Protein AF-A0A382AKM8-F1 (afdb_monomer)

Radius of gyration: 23.55 Å; Cα contacts (8 Å, |Δi|>4): 75; chains: 1; bounding box: 51×31×63 Å

Nearest PDB structures (foldseek):
  3nl1-assembly1_A  TM=7.979E-01  e=3.898E-05  Pseudaminobacter salicylatoxidans
  3nw4-assembly1_A  TM=7.719E-01  e=5.463E-05  Pseudaminobacter salicylatoxidans
  2phd-assembly1_A  TM=8.433E-01  e=2.108E-04  Pseu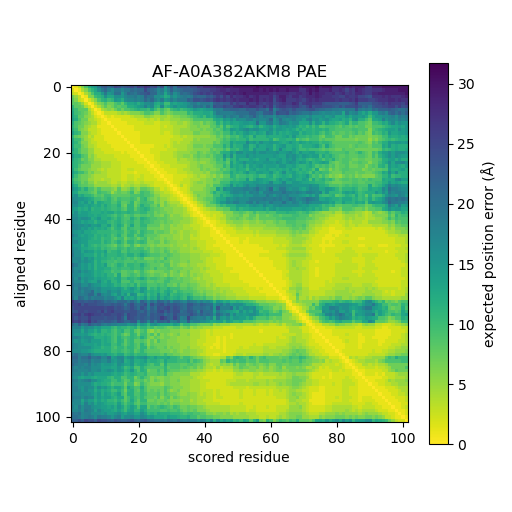daminobacter salicylatoxidans
  3bu7-assembly1_B  TM=7.328E-01  e=1.148E-04  unclassified
  4fag-assembly1_A  TM=7.699E-01  e=2.256E-04  Pseudaminobacter salicylatoxidans

Foldseek 3Di:
DDDPPDDDDPVVVVVVQVVVVVVVDHDCVVCVCVVVPVDDDFLFDDDDDDCVNVVVVQVVLVVPPDPVCLVPSWAWQDGPSPVPPRDNGPPHTDTDHDDDDD

Sequence (102 aa):
VEVSNKQSTTEELQTYYKELEAHNVAPLWTVLGDIQAREPVSKVKPYVWPWKDIRPQAIRASELVGTEQAERRVLRLMNPGLGGRTATTQTLFGGIQTVLPG

pLDDT: mean 86.25, std 11.52, range [41.66, 97.75]

Mean predicted aligned error: 9.01 Å

Solvent-accessible surface area (backbone atoms only — not comparable to full-atom values): 6757 Å² total; per-residue (Å²): 132,89,79,79,88,78,84,77,54,73,66,60,52,52,51,52,57,55,58,29,54,82,69,78,47,76,73,62,81,84,45,46,74,75,73,62,50,93,59,92,82,71,58,62,50,93,78,82,82,57,61,86,68,47,50,62,53,47,52,49,46,60,76,73,51,57,76,92,52,49,94,68,46,51,53,68,44,66,25,86,41,48,79,80,46,97,28,44,45,96,88,45,77,50,65,50,71,62,82,76,93,131

Secondary structure (DSSP, 8-state):
---------HHHHHHHHHHHHTTT---GGGSHHHHT-SS----PPP----HHHHHHHHHHHHHHS-GGGGGG-EEE---GGGTT-S-SSSS---EEE-----

Organism: NCBI:txid408172

Structure (mmCIF, N/CA/C/O backbone):
data_AF-A0A382AKM8-F1
#
_entry.id   AF-A0A382AKM8-F1
#
loop_
_atom_site.group_PDB
_atom_site.id
_atom_site.type_symbol
_atom_site.label_atom_id
_atom_site.label_alt_id
_atom_site.label_comp_id
_atom_site.label_asym_id
_atom_site.label_entity_id
_atom_site.label_seq_id
_atom_site.pdbx_PDB_ins_code
_atom_site.Cartn_x
_atom_site.Cartn_y
_atom_site.Cartn_z
_atom_site.occupancy
_atom_site.B_iso_or_equiv
_atom_site.auth_seq_id
_atom_site.auth_comp_id
_atom_site.auth_asym_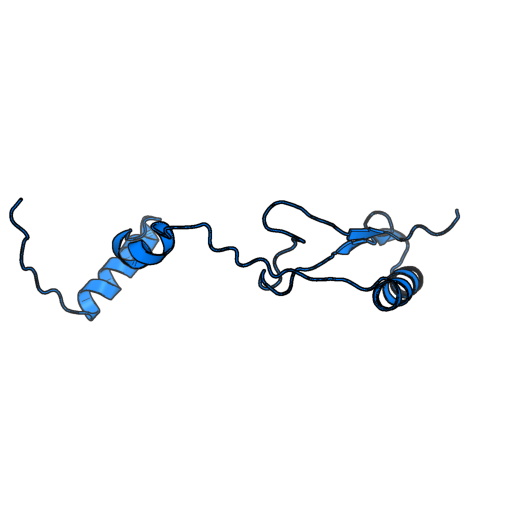id
_atom_site.auth_atom_id
_atom_site.pdbx_PDB_model_num
ATOM 1 N N . VAL A 1 1 ? -15.521 -9.285 41.508 1.00 41.66 1 VAL A N 1
ATOM 2 C CA . VAL A 1 1 ? -15.440 -7.950 40.877 1.00 41.66 1 VAL A CA 1
ATOM 3 C C . VAL A 1 1 ? -16.865 -7.553 40.549 1.00 41.66 1 VAL A C 1
ATOM 5 O O . VAL A 1 1 ? -17.480 -8.234 39.739 1.00 41.66 1 VAL A O 1
ATOM 8 N N . GLU A 1 2 ? -17.435 -6.588 41.270 1.00 47.66 2 GLU A N 1
ATOM 9 C CA . GLU A 1 2 ? -18.798 -6.110 41.008 1.00 47.66 2 GLU A CA 1
ATOM 10 C C . GLU A 1 2 ? -18.847 -5.470 39.621 1.00 47.66 2 GLU A C 1
ATOM 12 O O . GLU A 1 2 ? -18.166 -4.480 39.351 1.00 47.66 2 GLU A O 1
ATOM 17 N N . VAL A 1 3 ? -19.623 -6.064 38.719 1.00 51.03 3 VAL A N 1
ATOM 18 C CA . VAL A 1 3 ? -19.864 -5.498 37.395 1.00 51.03 3 VAL A CA 1
ATOM 19 C C . VAL A 1 3 ? -20.902 -4.394 37.579 1.00 51.03 3 VAL A C 1
ATOM 21 O O . VAL A 1 3 ? -22.085 -4.665 37.766 1.00 51.03 3 VAL A O 1
ATOM 24 N N . SER A 1 4 ? -20.444 -3.142 37.615 1.00 61.97 4 SER A N 1
ATOM 25 C CA . SER A 1 4 ? -21.315 -1.966 37.695 1.00 61.97 4 SER A CA 1
ATOM 26 C C . SER A 1 4 ? -22.253 -1.935 36.484 1.00 61.97 4 SER A C 1
ATOM 28 O O . SER A 1 4 ? -21.797 -1.864 35.345 1.00 61.97 4 SER A O 1
ATOM 30 N N . ASN A 1 5 ? -23.565 -1.990 36.723 1.00 59.81 5 ASN A N 1
ATOM 31 C CA . ASN A 1 5 ? -24.595 -2.030 35.681 1.00 59.81 5 ASN A CA 1
ATOM 32 C C . ASN A 1 5 ? -25.022 -0.609 35.263 1.00 59.81 5 ASN A C 1
ATOM 34 O O . ASN A 1 5 ? -26.194 -0.241 35.348 1.00 59.81 5 ASN A O 1
ATOM 38 N N . LYS A 1 6 ? -24.051 0.237 34.896 1.00 71.25 6 LYS A N 1
ATOM 39 C CA . LYS A 1 6 ? -24.316 1.607 34.432 1.00 71.25 6 LYS A CA 1
ATOM 40 C C . LYS A 1 6 ? -24.818 1.585 32.986 1.00 71.25 6 LYS A C 1
ATOM 42 O O . LYS A 1 6 ? -24.103 1.145 32.091 1.00 71.25 6 LYS A O 1
ATOM 47 N N . GLN A 1 7 ? -26.021 2.110 32.761 1.00 70.88 7 GLN A N 1
ATOM 48 C CA . GLN A 1 7 ? -26.573 2.368 31.430 1.00 70.88 7 GLN A CA 1
ATOM 49 C C . GLN A 1 7 ? -26.405 3.856 31.096 1.00 70.88 7 GLN A C 1
ATOM 51 O O . GLN A 1 7 ? -27.216 4.680 31.506 1.00 70.88 7 GLN A O 1
ATOM 56 N N . SER A 1 8 ? -25.323 4.199 30.396 1.00 80.75 8 SER A N 1
ATOM 57 C CA . SER A 1 8 ? -25.147 5.522 29.776 1.00 80.75 8 SER A CA 1
ATOM 58 C C . SER A 1 8 ? -25.862 5.576 28.429 1.00 80.75 8 SER A C 1
ATOM 60 O O . SER A 1 8 ? -25.970 4.557 27.738 1.00 80.75 8 SER A O 1
ATOM 62 N N . THR A 1 9 ? -26.333 6.757 28.035 1.00 87.75 9 THR A N 1
ATOM 63 C CA . THR A 1 9 ? -26.950 6.945 26.714 1.00 87.75 9 THR A CA 1
ATOM 64 C C . THR A 1 9 ? -25.898 6.886 25.597 1.00 87.75 9 THR A C 1
ATOM 66 O O . THR A 1 9 ? -24.705 7.110 25.819 1.00 87.75 9 THR A O 1
ATOM 69 N N . THR A 1 10 ? -26.321 6.586 24.364 1.00 85.62 10 THR A N 1
ATOM 70 C CA . THR A 1 10 ? -25.412 6.561 23.204 1.00 85.62 10 THR A CA 1
ATOM 71 C C . THR A 1 10 ? -24.778 7.931 22.946 1.00 85.62 10 THR A C 1
ATOM 73 O O . THR A 1 10 ? -23.608 8.000 22.584 1.00 85.62 10 THR A O 1
ATOM 76 N N . GLU A 1 11 ? -25.519 9.016 23.168 1.00 90.31 11 GLU A N 1
ATOM 77 C CA . GLU A 1 11 ? -25.066 10.397 22.950 1.00 90.31 11 GLU A CA 1
ATOM 78 C C . GLU A 1 11 ? -23.983 10.816 23.952 1.00 90.31 11 GLU A C 1
ATOM 80 O O . GLU A 1 11 ? -22.957 11.380 23.560 1.00 90.31 11 GLU A O 1
ATOM 85 N N . GLU A 1 12 ? -24.155 10.471 25.231 1.00 91.12 12 GLU A N 1
ATOM 86 C CA . GLU A 1 12 ? -23.134 10.679 26.264 1.00 91.12 12 GLU A CA 1
ATOM 87 C C . GLU A 1 12 ? -21.850 9.899 25.953 1.00 91.12 12 GLU A C 1
ATOM 89 O O . GLU A 1 12 ? -20.755 10.447 26.069 1.00 91.12 12 GLU A O 1
ATOM 94 N N . LEU A 1 13 ? -21.965 8.644 25.498 1.00 89.75 13 LEU A N 1
ATOM 95 C CA . LEU A 1 13 ? -20.803 7.827 25.128 1.00 89.75 13 LEU A CA 1
ATOM 96 C C . LEU A 1 13 ? -20.048 8.392 23.920 1.00 89.75 13 LEU A C 1
ATOM 98 O O . LEU A 1 13 ? -18.820 8.423 23.935 1.00 89.75 13 LEU A O 1
ATOM 102 N N . GLN A 1 14 ? -20.756 8.857 22.889 1.00 89.88 14 GLN A N 1
ATOM 103 C CA . GLN A 1 14 ? -20.124 9.485 21.722 1.00 89.88 14 GLN A CA 1
ATOM 104 C C . GLN A 1 14 ? -19.437 10.804 22.088 1.00 89.88 14 GLN A C 1
ATOM 106 O O . GLN A 1 14 ? -18.333 11.076 21.616 1.00 89.88 14 GLN A O 1
ATOM 111 N N . THR A 1 15 ? -20.059 11.601 22.961 1.00 94.00 15 THR A N 1
ATOM 112 C CA . THR A 1 15 ? -19.467 12.848 23.467 1.00 94.00 15 THR A CA 1
ATOM 113 C C . THR A 1 15 ? -18.182 12.555 24.232 1.00 94.00 15 THR A C 1
ATOM 115 O O . THR A 1 15 ? -17.139 13.122 23.913 1.00 94.00 15 THR A O 1
ATOM 118 N N . TYR A 1 16 ? -18.223 11.587 25.149 1.00 93.44 16 TYR A N 1
ATOM 119 C CA . TYR A 1 16 ? -17.046 11.125 25.876 1.00 93.44 16 TYR A CA 1
ATOM 120 C C . TYR A 1 16 ? -15.934 10.643 24.932 1.00 93.44 16 TYR A C 1
ATOM 122 O O . TYR A 1 16 ? -14.792 11.072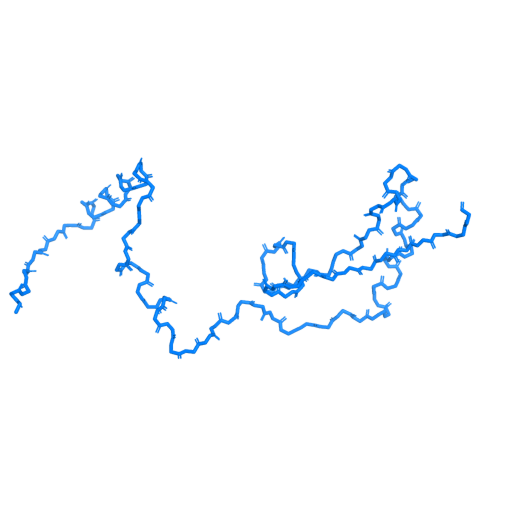 25.061 1.00 93.44 16 TYR A O 1
ATOM 130 N N . TYR A 1 17 ? -16.243 9.807 23.933 1.00 93.19 17 TYR A N 1
ATOM 131 C CA . TYR A 1 17 ? -15.239 9.342 22.964 1.00 93.19 17 TYR A CA 1
ATOM 132 C C . TYR A 1 17 ? -14.598 10.484 22.174 1.00 93.19 17 TYR A C 1
ATOM 134 O O . TYR A 1 17 ? -13.397 10.438 21.918 1.00 93.19 17 TYR A O 1
ATOM 142 N N . LYS A 1 18 ? -15.361 11.529 21.850 1.00 92.31 18 LYS A N 1
ATOM 143 C CA . LYS A 1 18 ? -14.830 12.726 21.196 1.00 92.31 18 LYS A CA 1
ATOM 144 C C . LYS A 1 18 ? -13.921 13.544 22.121 1.00 92.31 18 LYS A C 1
ATOM 146 O O . LYS A 1 18 ? -12.904 14.066 21.678 1.00 92.31 18 LYS A O 1
ATOM 151 N N . GLU A 1 19 ? -14.241 13.642 23.409 1.00 95.12 19 GLU A N 1
ATOM 152 C CA . GLU A 1 19 ? -13.384 14.314 24.401 1.00 95.12 19 GLU A CA 1
ATOM 153 C C . GLU A 1 19 ? -12.042 13.593 24.603 1.00 95.12 19 GLU A C 1
ATOM 155 O O . GLU A 1 19 ? -11.014 14.230 24.858 1.00 95.12 19 GLU A O 1
ATOM 160 N N . LEU A 1 20 ? -12.025 12.265 24.452 1.00 94.88 20 LEU A N 1
ATOM 161 C CA . LEU A 1 20 ? -10.797 11.471 24.509 1.00 94.88 20 LEU A CA 1
ATOM 162 C C . LEU A 1 20 ? -9.820 11.815 23.372 1.00 94.88 20 LEU A C 1
ATOM 164 O O . LEU A 1 20 ? -8.606 11.783 23.594 1.00 94.88 20 LEU A O 1
ATOM 168 N N . GLU A 1 21 ? -10.316 12.230 22.199 1.00 91.56 21 GLU A N 1
ATOM 169 C CA . GLU A 1 21 ? -9.468 12.663 21.077 1.00 91.56 21 GLU A CA 1
ATOM 170 C C . GLU A 1 21 ? -8.569 13.843 21.470 1.00 91.56 21 GLU A C 1
ATOM 172 O O . GLU A 1 21 ? -7.385 13.855 21.134 1.00 91.56 21 GLU A O 1
ATOM 177 N N . ALA A 1 22 ? -9.086 14.789 22.263 1.00 94.44 22 ALA A N 1
ATOM 178 C CA . ALA A 1 22 ? -8.311 15.931 22.761 1.00 94.44 22 ALA A CA 1
ATOM 179 C C . ALA A 1 22 ? -7.130 15.514 23.659 1.00 94.44 22 ALA A C 1
ATOM 181 O O . ALA A 1 22 ? -6.170 16.266 23.821 1.00 94.44 22 ALA A O 1
ATOM 182 N N . HIS A 1 23 ? -7.187 14.308 24.220 1.00 95.38 23 HIS A N 1
ATOM 183 C CA . HIS A 1 23 ? -6.170 13.748 25.103 1.00 95.38 23 HIS A CA 1
ATOM 184 C C . HIS A 1 23 ? -5.279 12.711 24.400 1.00 95.38 23 HIS A C 1
ATOM 186 O O . HIS A 1 23 ? -4.433 12.104 25.054 1.00 95.38 23 HIS A O 1
ATOM 192 N N . ASN A 1 24 ? -5.436 12.501 23.084 1.00 92.12 24 ASN A N 1
ATOM 193 C CA . ASN A 1 24 ? -4.757 11.446 22.319 1.00 92.12 24 ASN A CA 1
ATOM 194 C C . ASN A 1 24 ? -4.942 10.037 22.915 1.00 92.12 24 ASN A C 1
ATOM 196 O O . ASN A 1 24 ? -4.052 9.189 22.811 1.00 92.12 24 ASN A O 1
ATOM 200 N N . VAL A 1 25 ? -6.087 9.775 23.548 1.00 94.56 25 VAL A N 1
ATOM 201 C CA . VAL A 1 25 ? -6.430 8.446 24.068 1.00 94.56 25 VAL A CA 1
ATOM 202 C C . VAL A 1 25 ? -7.643 7.898 23.328 1.00 94.56 25 VAL A C 1
ATOM 204 O O . VAL A 1 25 ? -8.495 8.646 22.860 1.00 94.56 25 VAL A O 1
ATOM 207 N N . ALA A 1 26 ? -7.714 6.575 23.206 1.00 89.69 26 ALA A N 1
ATOM 208 C CA . ALA A 1 26 ? -8.824 5.888 22.563 1.00 89.69 26 ALA A CA 1
ATOM 209 C C . ALA A 1 26 ? -9.304 4.727 23.448 1.00 89.69 26 ALA A C 1
ATOM 211 O O . ALA A 1 26 ? -8.482 4.045 24.071 1.00 89.69 26 ALA A O 1
ATOM 212 N N . PRO A 1 27 ? -10.620 4.487 23.525 1.00 90.62 27 PRO A N 1
ATOM 213 C CA . PRO A 1 27 ? -11.179 3.428 24.352 1.00 90.62 27 PRO A CA 1
ATOM 214 C C . PRO A 1 27 ? -10.851 2.045 23.772 1.00 90.62 27 PRO A C 1
ATOM 216 O O . PRO A 1 27 ? -11.286 1.703 22.680 1.00 90.62 27 PRO A O 1
ATOM 219 N N . LEU A 1 28 ? -10.129 1.203 24.517 1.00 88.44 28 LEU A N 1
ATOM 220 C CA . LEU A 1 28 ? -9.753 -0.140 24.046 1.00 88.44 28 LEU A CA 1
ATOM 221 C C . LEU A 1 28 ? -10.975 -1.033 23.765 1.00 88.44 28 LEU A C 1
ATOM 223 O O . LEU A 1 28 ? -10.962 -1.838 22.836 1.00 88.44 28 LEU A O 1
ATOM 227 N N . TRP A 1 29 ? -12.045 -0.893 24.551 1.00 87.75 29 TRP A N 1
ATOM 228 C CA . TRP A 1 29 ? -13.236 -1.742 24.452 1.00 87.75 29 TRP A CA 1
ATOM 229 C C . TRP A 1 29 ? -14.032 -1.572 23.158 1.00 87.75 29 TRP A C 1
ATOM 231 O O . TRP A 1 29 ? -14.825 -2.451 22.829 1.00 87.75 29 TRP A O 1
ATOM 241 N N . THR A 1 30 ? -13.808 -0.497 22.398 1.00 85.25 30 THR A N 1
ATOM 242 C CA . THR A 1 30 ? -14.441 -0.318 21.082 1.00 85.25 30 THR A CA 1
ATOM 243 C C . THR A 1 30 ? -13.754 -1.133 19.986 1.00 85.25 30 THR A C 1
ATOM 245 O O . THR A 1 30 ? -14.346 -1.341 18.932 1.00 85.25 30 THR A O 1
ATOM 248 N N . VAL A 1 31 ? -12.535 -1.627 20.237 1.00 82.50 31 VAL A N 1
ATOM 249 C CA . VAL A 1 31 ? -11.688 -2.330 19.256 1.00 82.50 31 VAL A CA 1
ATOM 250 C C . VAL A 1 31 ? -11.146 -3.671 19.771 1.00 82.50 31 VAL A C 1
ATOM 252 O O . VAL A 1 31 ? -10.292 -4.286 19.134 1.00 82.50 31 VAL A O 1
ATOM 255 N N . LEU A 1 32 ? -11.643 -4.163 20.914 1.00 79.69 32 LEU A N 1
ATOM 256 C CA . LEU A 1 32 ? -11.190 -5.420 21.529 1.00 79.69 32 LEU A CA 1
ATOM 257 C C . LEU A 1 32 ? -11.255 -6.611 20.562 1.00 79.69 32 LEU A C 1
ATOM 259 O O . LEU A 1 32 ? -10.321 -7.408 20.531 1.00 79.69 32 LEU A O 1
ATOM 263 N N . GLY A 1 33 ? -12.317 -6.710 19.756 1.00 73.31 33 GLY A N 1
ATOM 264 C CA . GLY A 1 33 ? -12.480 -7.794 18.782 1.00 73.31 33 GLY A CA 1
ATOM 265 C C . GLY A 1 33 ? -11.406 -7.798 17.691 1.00 73.31 33 GLY A C 1
ATOM 266 O O . GLY A 1 33 ? -10.915 -8.860 17.320 1.00 73.31 33 GLY A O 1
ATOM 267 N N . ASP A 1 34 ? -10.987 -6.616 17.238 1.00 71.44 34 ASP A N 1
ATOM 268 C CA . ASP A 1 34 ? -9.965 -6.474 16.198 1.00 71.44 34 ASP A CA 1
ATOM 269 C C . ASP A 1 34 ? -8.554 -6.738 16.742 1.00 71.44 34 ASP A C 1
ATOM 271 O O . ASP A 1 34 ? -7.696 -7.273 16.039 1.00 71.44 34 ASP A O 1
ATOM 275 N N . ILE A 1 35 ? -8.305 -6.380 18.005 1.00 73.56 35 ILE A N 1
ATOM 276 C CA . ILE A 1 35 ? -6.999 -6.552 18.660 1.00 73.56 35 ILE A CA 1
ATOM 277 C C . ILE A 1 35 ? -6.791 -7.995 19.134 1.00 73.56 35 ILE A C 1
ATOM 279 O O . ILE A 1 35 ? -5.668 -8.495 19.110 1.00 73.56 35 ILE A O 1
ATOM 283 N N . GLN A 1 36 ? -7.856 -8.680 19.550 1.00 75.38 36 GLN A N 1
ATOM 284 C CA . GLN A 1 36 ? -7.807 -10.059 20.046 1.00 75.38 36 GLN A CA 1
ATOM 285 C C . GLN A 1 36 ? -8.024 -11.106 18.946 1.00 75.38 36 GLN A C 1
ATOM 287 O O . GLN A 1 36 ? -8.470 -12.220 19.229 1.00 75.38 36 GLN A O 1
ATOM 292 N N . ALA A 1 37 ? -7.718 -10.778 17.689 1.00 77.19 37 ALA A N 1
ATOM 293 C CA . ALA A 1 37 ? -7.788 -11.754 16.612 1.00 77.19 37 ALA A CA 1
ATOM 294 C C . ALA A 1 37 ? -6.954 -13.000 16.974 1.00 77.19 37 ALA A C 1
ATOM 296 O O . ALA A 1 37 ? -5.764 -12.909 17.275 1.00 77.19 37 ALA A O 1
ATOM 297 N N . ARG A 1 38 ? -7.597 -14.178 16.966 1.00 83.75 38 ARG A N 1
ATOM 298 C CA . ARG A 1 38 ? -6.975 -15.465 17.336 1.00 83.75 38 ARG A CA 1
ATOM 299 C C . ARG A 1 38 ? -5.786 -15.818 16.440 1.00 83.75 38 ARG A C 1
ATOM 301 O O . ARG A 1 38 ? -4.886 -16.540 16.861 1.00 83.75 38 ARG A O 1
ATOM 308 N N . GLU A 1 39 ? -5.803 -15.318 15.213 1.00 85.94 39 GLU A N 1
ATOM 309 C CA . GLU A 1 39 ? -4.747 -15.474 14.228 1.00 85.94 39 GLU A CA 1
ATOM 310 C C . GLU A 1 39 ? -4.488 -14.147 13.497 1.00 85.94 39 GLU A C 1
ATOM 312 O O . GLU A 1 39 ? -5.374 -13.288 13.447 1.00 85.94 39 GLU A O 1
ATOM 317 N N . PRO A 1 40 ? -3.288 -13.949 12.921 1.00 83.75 40 PRO A N 1
ATOM 318 C CA . PRO A 1 40 ? -2.969 -12.729 12.190 1.00 83.75 40 PRO A CA 1
ATOM 319 C C . PRO A 1 40 ? -3.865 -12.543 10.959 1.00 83.75 40 PRO A C 1
ATOM 321 O O . PRO A 1 40 ? -3.761 -13.279 9.979 1.00 83.75 40 PRO A O 1
ATOM 324 N N . VAL A 1 41 ? -4.693 -11.497 10.968 1.00 85.31 41 VAL A N 1
ATOM 325 C CA . VAL A 1 41 ? -5.505 -11.108 9.808 1.00 85.31 41 VAL A CA 1
ATOM 326 C C . VAL A 1 41 ? -4.751 -10.056 8.997 1.00 85.31 41 VAL A C 1
ATOM 328 O O . VAL A 1 41 ? -4.659 -8.887 9.372 1.00 85.31 41 VAL A O 1
ATOM 331 N N . SER A 1 42 ? -4.183 -10.470 7.864 1.00 87.38 42 SER A N 1
ATOM 332 C CA . SER A 1 42 ? -3.471 -9.558 6.969 1.00 87.38 42 SER A CA 1
ATOM 333 C C . SER A 1 42 ? -4.426 -8.868 5.998 1.00 87.38 42 SER A C 1
ATOM 335 O O . SER A 1 42 ? -5.198 -9.517 5.297 1.00 87.38 42 SER A O 1
ATOM 337 N N . LYS A 1 43 ? -4.313 -7.539 5.887 1.00 89.50 43 LYS A N 1
ATOM 338 C CA . LYS A 1 43 ? -4.984 -6.765 4.827 1.00 89.50 43 LYS A CA 1
ATOM 339 C C . LYS A 1 43 ? -4.299 -6.931 3.463 1.00 89.50 43 LYS A C 1
ATOM 341 O O . LYS A 1 43 ? -4.898 -6.627 2.437 1.00 89.50 43 LYS A O 1
ATOM 346 N N . VAL A 1 44 ? -3.049 -7.406 3.433 1.00 93.69 44 VAL A N 1
ATOM 347 C CA . VAL A 1 44 ? -2.279 -7.640 2.201 1.00 93.69 44 VAL A CA 1
ATOM 348 C C . VAL A 1 44 ? -2.952 -8.742 1.388 1.00 93.69 44 VAL A C 1
ATOM 350 O O . VAL A 1 44 ? -3.161 -9.843 1.892 1.00 93.69 44 VAL A O 1
ATOM 353 N N . LYS A 1 45 ? -3.234 -8.479 0.111 1.00 94.69 45 LYS A N 1
ATOM 354 C CA . LYS A 1 45 ? -3.752 -9.498 -0.808 1.00 94.69 45 LYS A CA 1
ATOM 355 C C . LYS A 1 45 ? -2.596 -10.146 -1.574 1.00 94.69 45 LYS A C 1
ATOM 357 O O . LYS A 1 45 ? -1.759 -9.403 -2.094 1.00 94.69 45 LYS A O 1
ATOM 362 N N . PRO A 1 46 ? -2.529 -11.486 -1.688 1.00 94.88 46 PRO A N 1
ATOM 363 C CA . PRO A 1 46 ? -1.631 -12.131 -2.639 1.00 94.88 46 PRO A CA 1
ATOM 364 C C . PRO A 1 46 ? -1.900 -11.568 -4.033 1.00 94.88 46 PRO A C 1
ATOM 366 O O . PRO A 1 46 ? -3.045 -11.538 -4.486 1.00 94.88 46 PRO A O 1
ATOM 369 N N . TYR A 1 47 ? -0.863 -11.053 -4.683 1.00 96.12 47 TYR A N 1
ATOM 370 C CA . TYR A 1 47 ? -1.017 -10.371 -5.958 1.00 96.12 47 TYR A CA 1
ATOM 371 C C . TYR A 1 47 ? 0.194 -10.622 -6.846 1.00 96.12 47 TYR A C 1
ATOM 373 O O . TYR A 1 47 ? 1.330 -10.654 -6.373 1.00 96.12 47 TYR A O 1
ATOM 381 N N . VAL A 1 48 ? -0.065 -10.797 -8.138 1.00 97.06 48 VAL A N 1
ATOM 382 C CA . VAL A 1 48 ? 0.959 -10.954 -9.169 1.00 97.06 48 VAL A CA 1
ATOM 383 C C . VAL A 1 48 ? 0.899 -9.729 -10.063 1.00 97.06 48 VAL A C 1
ATOM 385 O O . VAL A 1 48 ? -0.169 -9.376 -10.553 1.00 97.06 48 VAL A O 1
ATOM 388 N N . TRP A 1 49 ? 2.050 -9.103 -10.298 1.00 97.00 49 TRP A N 1
ATOM 389 C CA . TRP A 1 49 ? 2.220 -8.053 -11.300 1.00 97.00 49 TRP A CA 1
ATOM 390 C C . TRP A 1 49 ? 2.848 -8.684 -12.549 1.00 97.00 49 TRP A C 1
ATOM 392 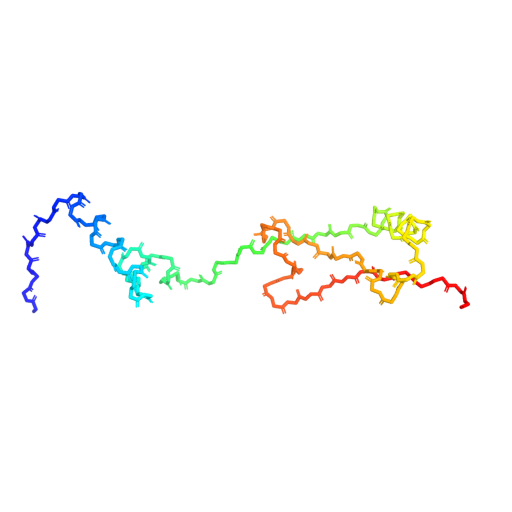O O . TRP A 1 49 ? 4.064 -8.892 -12.565 1.00 97.00 49 TRP A O 1
ATOM 402 N N . PRO A 1 50 ? 2.066 -9.057 -13.582 1.00 97.69 50 PRO A N 1
ATOM 403 C CA . PRO A 1 50 ? 2.608 -9.788 -14.718 1.00 97.69 50 PRO A CA 1
ATOM 404 C C . PRO A 1 50 ? 3.607 -8.920 -15.482 1.00 97.69 50 PRO A C 1
ATOM 406 O O . PRO A 1 50 ? 3.292 -7.804 -15.894 1.00 97.69 50 PRO A O 1
ATOM 409 N N . TRP A 1 51 ? 4.813 -9.439 -15.719 1.00 97.25 51 TRP A N 1
ATOM 410 C CA . TRP A 1 51 ? 5.878 -8.663 -16.364 1.00 97.25 51 TRP A CA 1
ATOM 411 C C . TRP A 1 51 ? 5.483 -8.130 -17.746 1.00 97.25 51 TRP A C 1
ATOM 413 O O . TRP A 1 51 ? 5.815 -6.997 -18.084 1.00 97.25 51 TRP A O 1
ATOM 423 N N . LYS A 1 52 ? 4.708 -8.912 -18.509 1.00 97.75 52 LYS A N 1
ATOM 424 C CA . LYS A 1 52 ? 4.160 -8.507 -19.812 1.00 97.75 52 LYS A CA 1
ATOM 425 C C . LYS A 1 52 ? 3.343 -7.207 -19.753 1.00 97.75 52 LYS A C 1
ATOM 427 O O . LYS A 1 52 ? 3.368 -6.449 -20.715 1.00 97.75 52 LYS A O 1
ATOM 432 N N . ASP A 1 53 ? 2.692 -6.935 -18.622 1.00 97.25 53 ASP A N 1
ATOM 433 C CA . ASP A 1 53 ? 1.826 -5.771 -18.440 1.00 97.25 53 ASP A CA 1
ATOM 434 C C . ASP A 1 53 ? 2.609 -4.591 -17.846 1.00 97.25 53 ASP A C 1
ATOM 436 O O . ASP A 1 53 ? 2.368 -3.441 -18.207 1.00 97.25 53 ASP A O 1
ATOM 440 N N . ILE A 1 54 ? 3.591 -4.859 -16.974 1.00 96.56 54 ILE A N 1
ATOM 441 C CA . ILE A 1 54 ? 4.384 -3.810 -16.313 1.00 96.56 54 ILE A CA 1
ATOM 442 C C . ILE A 1 54 ? 5.517 -3.279 -17.195 1.00 96.56 54 ILE A C 1
ATOM 444 O O . ILE A 1 54 ? 5.768 -2.073 -17.210 1.00 96.56 54 ILE A O 1
ATOM 448 N N . ARG A 1 55 ? 6.190 -4.147 -17.959 1.00 95.38 55 ARG A N 1
ATOM 449 C CA . ARG A 1 55 ? 7.302 -3.764 -18.842 1.00 95.38 55 ARG A CA 1
ATOM 450 C C . ARG A 1 55 ? 6.973 -2.579 -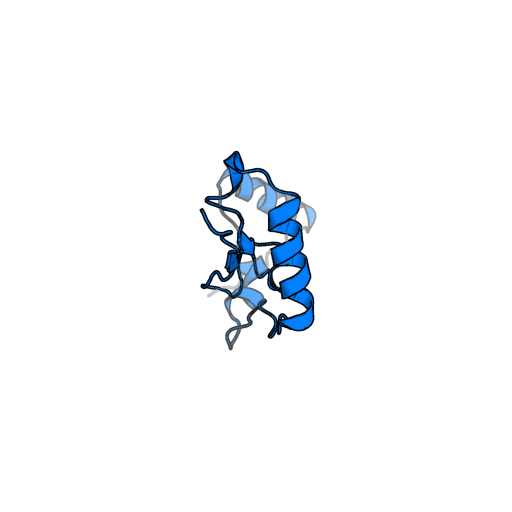19.763 1.00 95.38 55 ARG A C 1
ATOM 452 O O . ARG A 1 55 ? 7.762 -1.634 -19.767 1.00 95.38 55 ARG A O 1
ATOM 459 N N . PRO A 1 56 ? 5.862 -2.570 -20.529 1.00 96.38 56 PRO A N 1
ATOM 460 C CA . PRO A 1 56 ? 5.553 -1.431 -21.394 1.00 96.38 56 PRO A CA 1
ATOM 461 C C . PRO A 1 56 ? 5.326 -0.135 -20.604 1.00 96.38 56 PRO A C 1
ATOM 463 O O . PRO A 1 56 ? 5.692 0.931 -21.085 1.00 96.38 56 PRO A O 1
ATOM 466 N N . GLN A 1 57 ? 4.801 -0.209 -19.375 1.00 95.69 57 GLN A N 1
ATOM 467 C CA . GLN A 1 57 ? 4.624 0.969 -18.516 1.00 95.69 57 GLN A CA 1
ATOM 468 C C . GLN A 1 57 ? 5.965 1.518 -18.019 1.00 95.69 57 GLN A C 1
ATOM 470 O O . GLN A 1 57 ? 6.157 2.730 -17.982 1.00 95.69 57 GLN A O 1
ATOM 475 N N . ALA A 1 58 ? 6.905 0.638 -17.664 1.00 92.94 58 ALA A N 1
ATOM 476 C CA . ALA A 1 58 ? 8.241 1.027 -17.217 1.00 92.94 58 ALA A CA 1
ATOM 477 C C . ALA A 1 58 ? 9.038 1.721 -18.338 1.00 92.94 58 ALA A C 1
ATOM 479 O O . ALA A 1 58 ? 9.661 2.756 -18.107 1.00 92.94 58 ALA A O 1
ATOM 480 N N . ILE A 1 59 ? 8.936 1.202 -19.567 1.00 92.62 59 ILE A N 1
ATOM 481 C CA . ILE A 1 59 ? 9.528 1.824 -20.760 1.00 92.62 59 ILE A CA 1
ATOM 482 C C . ILE A 1 59 ? 8.859 3.171 -21.045 1.00 92.62 59 ILE A C 1
ATOM 484 O O . ILE A 1 59 ? 9.552 4.177 -21.161 1.00 92.62 59 ILE A O 1
ATOM 488 N N . ARG A 1 60 ? 7.524 3.230 -21.056 1.00 92.88 60 ARG A N 1
ATOM 489 C CA . ARG A 1 60 ? 6.786 4.480 -21.283 1.00 92.88 60 ARG A CA 1
ATOM 490 C C . ARG A 1 60 ? 7.119 5.551 -20.242 1.00 92.88 60 ARG A C 1
ATOM 492 O O . ARG A 1 60 ? 7.240 6.725 -20.574 1.00 92.88 60 ARG A O 1
ATOM 499 N N . ALA A 1 61 ? 7.315 5.162 -18.983 1.00 91.12 61 ALA A N 1
ATOM 500 C CA . ALA A 1 61 ? 7.774 6.084 -17.951 1.00 91.12 61 ALA A CA 1
ATOM 501 C C . ALA A 1 61 ? 9.144 6.689 -18.298 1.00 91.12 61 ALA A C 1
ATOM 503 O O . ALA A 1 61 ? 9.383 7.850 -17.980 1.00 91.12 61 ALA A O 1
ATOM 504 N N . SER A 1 62 ? 10.025 5.937 -18.967 1.00 86.75 62 SER A N 1
ATOM 505 C CA . SER A 1 62 ? 11.339 6.440 -19.373 1.00 86.75 62 SER A CA 1
ATOM 506 C C . SER A 1 62 ? 11.303 7.498 -20.475 1.00 86.75 62 SER A C 1
ATOM 508 O O . SER A 1 62 ? 12.193 8.342 -20.521 1.00 86.75 62 SER A O 1
ATOM 510 N N . GLU A 1 63 ? 10.258 7.477 -21.299 1.00 88.62 63 GLU A N 1
ATOM 511 C CA . GLU A 1 63 ? 10.019 8.434 -22.383 1.00 88.62 63 GLU A CA 1
ATOM 512 C C . GLU A 1 63 ? 9.301 9.698 -21.888 1.00 88.62 63 GLU A C 1
ATOM 514 O O . GLU A 1 63 ? 9.532 10.788 -22.402 1.00 88.62 63 GLU A O 1
ATOM 519 N N . LEU A 1 64 ? 8.412 9.553 -20.898 1.00 88.81 64 LEU A N 1
ATOM 520 C CA . LEU A 1 64 ? 7.549 10.638 -20.417 1.00 88.81 64 LEU A CA 1
ATOM 521 C C . LEU A 1 64 ? 8.131 11.428 -19.242 1.00 88.81 64 LEU A C 1
ATOM 523 O O . LEU A 1 64 ? 7.779 1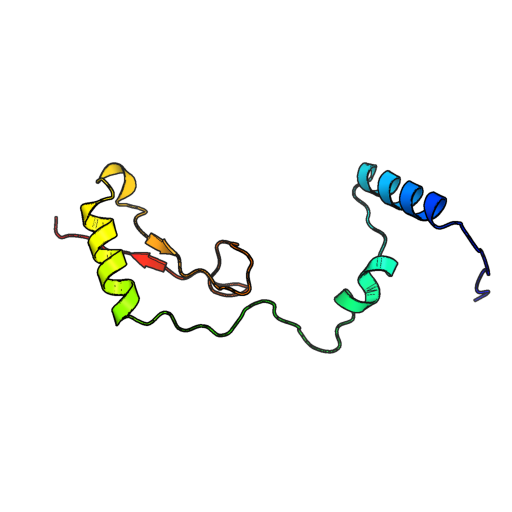2.590 -19.053 1.00 88.81 64 LEU A O 1
ATOM 527 N N . VAL A 1 65 ? 8.959 10.795 -18.409 1.00 85.06 65 VAL A N 1
ATOM 528 C CA . VAL A 1 65 ? 9.500 11.413 -17.194 1.00 85.06 65 VAL A CA 1
ATOM 529 C C . VAL A 1 65 ? 10.917 11.902 -17.469 1.00 85.06 65 VAL A C 1
ATOM 531 O O . VAL A 1 65 ? 11.805 11.098 -17.766 1.00 85.06 65 VAL A O 1
ATOM 534 N N . GLY A 1 66 ? 11.100 13.220 -17.353 1.00 74.69 66 GLY A N 1
ATOM 535 C CA . GLY A 1 66 ? 12.354 13.918 -17.618 1.00 74.69 66 GLY A CA 1
ATOM 536 C C . GLY A 1 66 ? 13.515 13.493 -16.715 1.00 74.69 66 GLY A C 1
ATOM 537 O O . GLY A 1 66 ? 13.352 12.811 -15.700 1.00 74.69 66 GLY A O 1
ATOM 538 N N . THR A 1 67 ? 14.719 13.908 -17.104 1.00 68.75 67 THR A N 1
ATOM 539 C CA . THR A 1 67 ? 15.982 13.522 -16.459 1.00 68.75 67 THR A CA 1
ATOM 540 C C . THR A 1 67 ? 16.120 14.016 -15.021 1.00 68.75 67 THR A C 1
ATOM 542 O O . THR A 1 67 ? 16.716 13.319 -14.208 1.00 68.75 67 THR A O 1
ATOM 545 N N . GLU A 1 68 ? 15.506 15.146 -14.6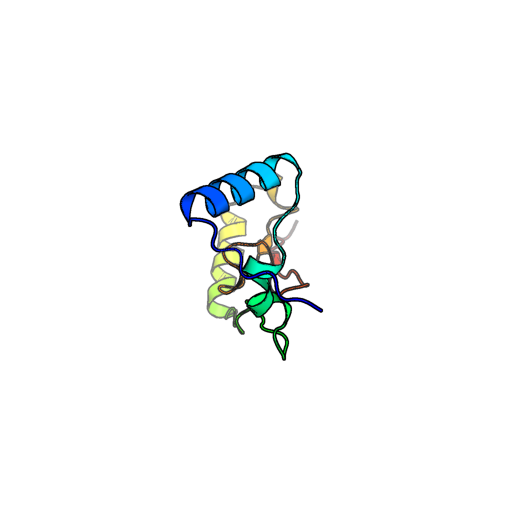66 1.00 68.00 68 GLU A N 1
ATOM 546 C CA . GLU A 1 68 ? 15.497 15.675 -13.293 1.00 68.00 68 GLU A CA 1
ATOM 547 C C . GLU A 1 68 ? 14.883 14.683 -12.284 1.00 68.00 68 GLU A C 1
ATOM 549 O O . GLU A 1 68 ? 15.300 14.612 -11.131 1.00 68.00 68 GLU A O 1
ATOM 554 N N . GLN A 1 69 ? 13.927 13.857 -12.719 1.00 63.97 69 GLN A N 1
ATOM 555 C CA . GLN A 1 69 ? 13.295 12.833 -11.884 1.00 63.97 69 GLN A CA 1
ATOM 556 C C . GLN A 1 69 ? 13.853 11.417 -12.138 1.00 63.97 69 GLN A C 1
ATOM 558 O O . GLN A 1 69 ? 13.344 10.442 -11.571 1.00 63.97 69 GLN A O 1
ATOM 563 N N . ALA A 1 70 ? 14.896 11.266 -12.967 1.00 61.81 70 ALA A N 1
ATOM 564 C CA . ALA A 1 70 ? 15.401 9.960 -13.402 1.00 61.81 70 ALA A CA 1
ATOM 565 C C . ALA A 1 70 ? 15.987 9.116 -12.260 1.00 61.81 70 ALA A C 1
ATOM 567 O O . ALA A 1 70 ? 15.790 7.898 -12.245 1.00 61.81 70 ALA A O 1
ATOM 568 N N . GLU A 1 71 ? 16.618 9.744 -11.262 1.00 63.28 71 GLU A N 1
ATOM 569 C CA . GLU A 1 71 ? 17.191 9.046 -10.099 1.00 63.28 71 GLU A CA 1
ATOM 570 C C . GLU A 1 71 ? 16.140 8.273 -9.288 1.00 63.28 71 GLU A C 1
ATOM 572 O O . GLU A 1 71 ? 16.456 7.291 -8.618 1.00 63.28 71 GLU A O 1
ATOM 577 N N . ARG A 1 72 ? 14.868 8.689 -9.368 1.00 74.19 72 ARG A N 1
ATOM 578 C CA . ARG A 1 72 ? 13.750 8.099 -8.617 1.00 74.19 72 ARG A CA 1
ATOM 579 C C . ARG A 1 72 ? 12.626 7.597 -9.514 1.00 74.19 72 ARG A C 1
ATOM 581 O O . ARG A 1 72 ? 11.505 7.402 -9.038 1.00 74.19 72 ARG A O 1
ATOM 588 N N . ARG A 1 73 ? 12.907 7.345 -10.797 1.00 87.50 73 ARG A N 1
ATOM 589 C CA . ARG A 1 73 ? 11.935 6.801 -11.755 1.00 87.50 73 ARG A CA 1
ATOM 590 C C . ARG A 1 73 ? 11.670 5.319 -11.483 1.00 87.50 73 ARG A C 1
ATOM 592 O O . ARG A 1 73 ? 12.133 4.429 -12.196 1.00 87.50 73 ARG A O 1
ATOM 599 N N . VAL A 1 74 ? 10.922 5.076 -10.412 1.00 91.69 74 VAL A N 1
ATOM 600 C CA . VAL A 1 74 ? 10.570 3.756 -9.898 1.00 91.69 74 VAL A CA 1
ATOM 601 C C . VAL A 1 74 ? 9.058 3.594 -9.947 1.00 91.69 74 VAL A C 1
ATOM 603 O O . VAL A 1 74 ? 8.313 4.315 -9.280 1.00 91.69 74 VAL A O 1
ATOM 606 N N . LEU A 1 75 ? 8.592 2.600 -10.698 1.00 93.12 75 LEU A N 1
ATOM 607 C CA . LEU A 1 75 ? 7.207 2.157 -10.623 1.00 93.12 75 LEU A CA 1
ATOM 608 C C . LEU A 1 75 ? 7.033 1.300 -9.374 1.00 93.12 75 LEU A C 1
ATOM 610 O O . LEU A 1 75 ? 7.595 0.213 -9.260 1.00 93.12 75 LEU A O 1
ATOM 614 N N . ARG A 1 76 ? 6.264 1.813 -8.418 1.00 94.06 76 ARG A N 1
ATOM 615 C CA . ARG A 1 76 ? 6.027 1.168 -7.124 1.00 94.06 76 ARG A CA 1
ATOM 616 C C . ARG A 1 76 ? 5.003 0.046 -7.282 1.00 94.06 76 ARG A C 1
ATOM 618 O O . ARG A 1 76 ? 3.946 0.261 -7.876 1.00 94.06 76 ARG A O 1
ATOM 625 N N . LEU A 1 77 ? 5.287 -1.133 -6.731 1.00 95.69 77 LEU A N 1
ATOM 626 C CA . LEU A 1 77 ? 4.365 -2.269 -6.761 1.00 95.69 77 LEU A CA 1
ATOM 627 C C . LEU A 1 77 ? 3.360 -2.139 -5.613 1.00 95.69 77 LEU A C 1
ATOM 629 O O . LEU A 1 77 ? 3.657 -2.472 -4.466 1.00 95.69 77 LEU A O 1
ATOM 633 N N . MET A 1 78 ? 2.181 -1.605 -5.933 1.00 95.38 78 MET A N 1
ATOM 634 C CA . MET A 1 78 ? 1.133 -1.275 -4.964 1.00 95.38 78 MET A CA 1
ATOM 635 C C . MET A 1 78 ? 0.210 -2.470 -4.727 1.00 95.38 78 MET A C 1
ATOM 637 O O . MET A 1 78 ? -0.431 -2.952 -5.664 1.00 95.38 78 MET A O 1
ATOM 641 N N . ASN A 1 79 ? 0.115 -2.944 -3.482 1.00 96.12 79 ASN A N 1
ATOM 642 C CA . ASN A 1 79 ? -0.797 -4.034 -3.136 1.00 96.12 79 ASN A CA 1
ATOM 643 C C . ASN A 1 79 ? -2.260 -3.544 -3.083 1.00 96.12 79 ASN A C 1
ATOM 6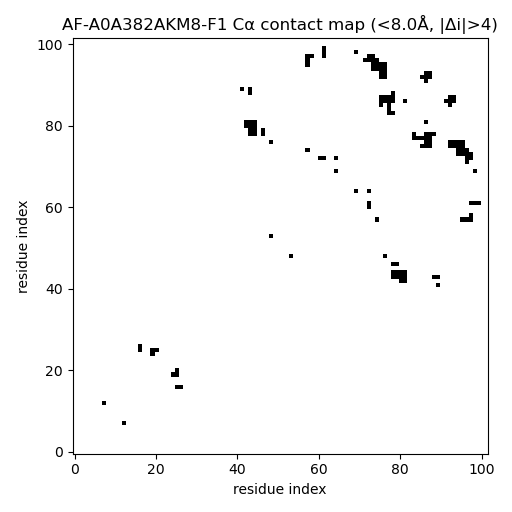45 O O . ASN A 1 79 ? -2.547 -2.603 -2.335 1.00 96.12 79 ASN A O 1
ATOM 649 N N . PRO A 1 80 ? -3.217 -4.192 -3.776 1.00 93.94 80 PRO A N 1
ATOM 650 C CA . PRO A 1 80 ? -4.618 -3.753 -3.779 1.00 93.94 80 PRO A CA 1
ATOM 651 C C . PRO A 1 80 ? -5.306 -3.883 -2.411 1.00 93.94 80 PRO A C 1
ATOM 653 O O . PRO A 1 80 ? -6.332 -3.254 -2.173 1.00 93.94 80 PRO A O 1
ATOM 656 N N . GLY A 1 81 ? -4.757 -4.687 -1.498 1.00 93.19 81 GLY A N 1
ATOM 657 C CA . GLY A 1 81 ? -5.251 -4.838 -0.131 1.00 93.19 81 GLY A CA 1
ATOM 658 C C . GLY A 1 81 ? -4.838 -3.718 0.833 1.00 93.19 81 GLY A C 1
ATOM 659 O O . GLY A 1 81 ? -5.384 -3.622 1.928 1.00 93.19 81 GLY A O 1
ATOM 660 N N . LEU A 1 82 ? -3.894 -2.850 0.446 1.00 91.88 82 LEU A N 1
ATOM 661 C CA . LEU A 1 82 ? -3.316 -1.830 1.332 1.00 91.88 82 LEU A CA 1
ATOM 662 C C . LEU A 1 82 ? -3.847 -0.407 1.095 1.00 91.88 82 LEU A C 1
ATOM 664 O O . LEU A 1 82 ? -3.262 0.552 1.597 1.00 91.88 82 LEU A O 1
ATOM 6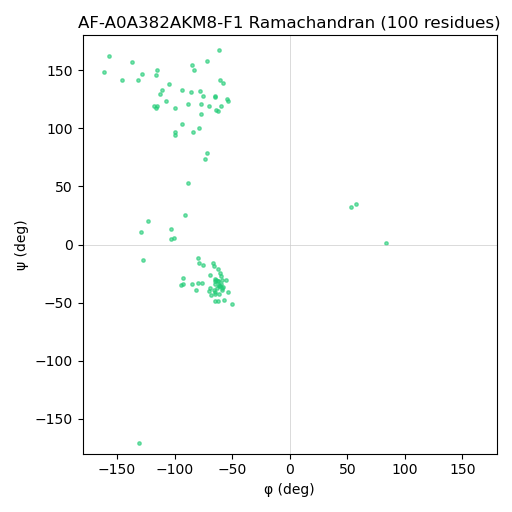68 N N . GLY A 1 83 ? -4.942 -0.250 0.345 1.00 85.19 83 GLY A N 1
ATOM 669 C CA . GLY A 1 83 ? -5.677 1.021 0.261 1.00 85.19 83 GLY A CA 1
ATOM 670 C C . GLY A 1 83 ? -4.842 2.214 -0.218 1.00 85.19 83 GLY A C 1
ATOM 671 O O . GLY A 1 83 ? -5.010 3.318 0.283 1.00 85.19 83 GLY A O 1
ATOM 672 N N . GLY A 1 84 ? -3.896 1.996 -1.138 1.00 83.50 84 GLY A N 1
ATOM 673 C CA . GLY A 1 84 ? -3.038 3.061 -1.675 1.00 83.50 84 GLY A CA 1
ATOM 674 C C . GLY A 1 84 ? -1.810 3.404 -0.823 1.00 83.50 84 GLY A C 1
ATOM 675 O O . GLY A 1 84 ? -1.017 4.259 -1.221 1.00 83.50 84 GLY A O 1
ATOM 676 N N . ARG A 1 85 ? -1.586 2.718 0.308 1.00 87.31 85 ARG A N 1
ATOM 677 C CA . ARG A 1 85 ? -0.324 2.817 1.056 1.00 87.31 85 ARG A CA 1
ATOM 678 C C . ARG A 1 85 ? 0.849 2.417 0.159 1.00 87.31 85 ARG A C 1
ATOM 680 O O . ARG A 1 85 ? 0.773 1.439 -0.579 1.00 87.31 85 ARG A O 1
ATOM 687 N N . THR A 1 86 ? 1.954 3.156 0.264 1.00 86.38 86 THR A N 1
ATOM 688 C CA . THR A 1 86 ? 3.196 2.874 -0.476 1.00 86.38 86 THR A CA 1
ATOM 689 C C . THR A 1 86 ? 3.887 1.634 0.094 1.00 86.38 86 THR A C 1
ATOM 691 O O . THR A 1 86 ? 4.813 1.748 0.892 1.00 86.38 86 THR A O 1
ATOM 694 N N . ALA A 1 87 ? 3.398 0.448 -0.259 1.00 90.88 87 ALA A N 1
ATOM 695 C CA . ALA A 1 87 ? 3.957 -0.822 0.183 1.00 90.88 87 ALA A CA 1
ATOM 696 C C . ALA A 1 87 ? 3.508 -1.978 -0.727 1.00 90.88 87 ALA A C 1
ATOM 698 O O . ALA A 1 87 ? 2.394 -1.979 -1.262 1.00 90.88 87 ALA A O 1
ATOM 699 N N . THR A 1 88 ? 4.378 -2.976 -0.874 1.00 94.25 88 THR A N 1
ATOM 700 C CA . THR A 1 88 ? 4.110 -4.193 -1.660 1.00 94.25 88 THR A CA 1
ATOM 701 C C . THR A 1 88 ? 3.592 -5.314 -0.766 1.00 94.25 88 THR A C 1
ATOM 703 O O . THR A 1 88 ? 2.707 -6.076 -1.161 1.00 94.25 88 THR A O 1
ATOM 706 N N . THR A 1 89 ? 4.092 -5.374 0.469 1.00 93.88 89 THR A N 1
ATOM 707 C CA . THR A 1 89 ? 3.579 -6.225 1.548 1.00 93.88 89 THR A CA 1
ATOM 708 C C . THR A 1 89 ? 3.385 -5.388 2.814 1.00 93.88 89 THR A C 1
ATOM 710 O O . THR A 1 89 ? 3.492 -4.166 2.784 1.00 93.88 89 THR A O 1
ATOM 713 N N . GLN A 1 90 ? 3.105 -6.025 3.951 1.00 90.56 90 GLN A N 1
ATOM 714 C CA . GLN A 1 90 ? 2.966 -5.318 5.222 1.00 90.56 90 GLN A CA 1
ATOM 715 C C . GLN A 1 90 ? 4.268 -4.614 5.651 1.00 90.56 90 GLN A C 1
ATOM 717 O O . GLN A 1 90 ? 4.213 -3.562 6.293 1.00 90.56 90 GLN A O 1
ATOM 722 N N . THR A 1 91 ? 5.417 -5.193 5.286 1.00 92.31 91 THR A N 1
ATOM 723 C CA . THR A 1 91 ? 6.752 -4.805 5.769 1.00 92.31 91 THR A CA 1
ATOM 724 C C . THR A 1 91 ? 7.762 -4.526 4.658 1.00 92.31 91 THR A C 1
ATOM 726 O O . THR A 1 91 ? 8.808 -3.951 4.938 1.00 92.31 91 THR A O 1
ATOM 729 N N . LEU A 1 92 ? 7.472 -4.902 3.407 1.00 94.81 92 LEU A N 1
ATOM 730 C CA . LEU A 1 92 ? 8.392 -4.748 2.281 1.00 94.81 92 LEU A CA 1
ATOM 731 C C . LEU A 1 92 ? 7.851 -3.786 1.225 1.00 94.81 92 LEU A C 1
ATOM 733 O O . LEU A 1 92 ? 6.653 -3.739 0.918 1.00 94.81 92 LEU A O 1
ATOM 737 N N . PHE A 1 93 ? 8.790 -3.073 0.616 1.00 94.12 93 PHE A N 1
ATOM 738 C CA . PHE A 1 93 ? 8.585 -2.264 -0.571 1.00 94.12 93 PHE A CA 1
ATOM 739 C C . PHE A 1 93 ? 9.321 -2.896 -1.753 1.00 94.12 93 PHE A C 1
ATOM 741 O O . PHE A 1 93 ? 10.490 -3.259 -1.643 1.00 94.12 93 PHE A O 1
ATOM 748 N N . GLY A 1 94 ? 8.630 -2.999 -2.881 1.00 94.62 94 GLY A N 1
ATOM 749 C CA . GLY A 1 94 ? 9.174 -3.413 -4.163 1.00 94.62 94 GLY A CA 1
ATOM 750 C C . GLY A 1 94 ? 8.818 -2.403 -5.247 1.00 94.62 94 GLY A C 1
ATOM 751 O O . GLY A 1 94 ? 7.744 -1.791 -5.244 1.00 94.62 94 GLY A O 1
ATOM 752 N N . GLY A 1 95 ? 9.725 -2.239 -6.201 1.00 94.56 95 GLY A N 1
ATOM 753 C CA . GLY A 1 95 ? 9.535 -1.342 -7.328 1.00 94.56 95 GLY A CA 1
ATOM 754 C C . GLY A 1 95 ? 10.397 -1.737 -8.515 1.00 94.56 95 GLY A C 1
ATOM 755 O O . GLY A 1 95 ? 11.352 -2.498 -8.376 1.00 94.56 95 GLY A O 1
ATOM 756 N N . ILE A 1 96 ? 10.036 -1.220 -9.684 1.00 94.06 96 ILE A N 1
ATOM 757 C CA . ILE A 1 96 ? 10.748 -1.456 -10.939 1.00 94.06 96 ILE A CA 1
ATOM 758 C C . ILE A 1 96 ? 11.332 -0.135 -11.412 1.00 94.06 96 ILE A C 1
ATOM 760 O O . ILE A 1 96 ? 10.593 0.816 -11.670 1.00 94.06 96 ILE A O 1
ATOM 764 N N . GLN A 1 97 ? 12.656 -0.090 -11.531 1.00 91.62 97 GLN A N 1
ATOM 765 C CA . GLN A 1 97 ? 13.386 1.054 -12.060 1.00 91.62 97 GLN A CA 1
ATOM 766 C C . GLN A 1 97 ? 13.864 0.756 -13.477 1.00 91.62 97 GLN A C 1
ATOM 768 O O . GLN A 1 97 ? 14.333 -0.343 -13.767 1.00 91.62 97 GLN A O 1
ATOM 773 N N . THR A 1 98 ? 13.745 1.746 -14.358 1.00 89.06 98 THR A N 1
ATOM 774 C CA . THR A 1 98 ? 14.302 1.682 -15.715 1.00 89.06 98 THR A CA 1
ATOM 775 C C . THR A 1 98 ? 15.364 2.758 -15.871 1.00 89.06 98 THR A C 1
ATOM 777 O O . THR A 1 98 ? 15.056 3.950 -15.781 1.00 89.06 98 THR A O 1
ATOM 780 N N . VAL A 1 99 ? 16.598 2.325 -16.124 1.00 86.25 99 VAL A N 1
ATOM 781 C CA . VAL A 1 99 ? 17.758 3.178 -16.404 1.00 86.25 99 VAL A CA 1
ATOM 782 C C . VAL A 1 99 ? 18.080 3.039 -17.889 1.00 86.25 99 VAL A C 1
ATOM 784 O O . VAL A 1 99 ? 18.226 1.922 -18.383 1.00 86.25 99 VAL A O 1
ATOM 787 N N . LEU A 1 100 ? 18.103 4.163 -18.606 1.00 83.62 100 LEU A N 1
ATOM 788 C CA . LEU A 1 100 ? 18.499 4.191 -20.014 1.00 83.62 100 LEU A CA 1
ATOM 789 C C . LEU A 1 100 ? 20.030 4.302 -20.103 1.00 83.62 100 LEU A C 1
ATOM 791 O O . LEU A 1 100 ? 20.636 4.790 -19.153 1.00 83.62 100 LEU A O 1
ATOM 795 N N . PRO A 1 101 ? 20.660 3.847 -21.198 1.00 84.38 101 PRO A N 1
ATOM 796 C CA . PRO A 1 101 ? 22.102 3.991 -21.374 1.00 84.38 101 PRO A CA 1
ATOM 797 C C . PRO A 1 101 ? 22.547 5.460 -21.390 1.00 84.38 101 PRO A C 1
ATOM 799 O O . PRO A 1 101 ? 21.888 6.281 -22.031 1.00 84.38 101 PRO A O 1
ATOM 802 N N . GLY A 1 102 ? 23.703 5.738 -20.779 1.00 72.12 102 GLY A N 1
ATOM 803 C CA . GLY A 1 102 ? 24.335 7.065 -20.731 1.00 72.12 102 GLY A CA 1
ATOM 804 C C . GLY A 1 102 ? 24.119 7.768 -19.403 1.00 72.12 102 GLY A C 1
ATOM 805 O O . GLY A 1 102 ? 24.200 9.013 -19.415 1.00 72.12 102 GLY A O 1
#

InterPro domains:
  IPR011051 RmlC-like cupin domain superfamily [SSF51182] (9-102)
  IPR014710 RmlC-like jelly roll fold [G3DSA:2.60.120.10] (8-102)
  IPR047183 Gentisate 1,2-dioxygenase-like [PTHR41517] (6-102)